Protein AF-A0AA35PYC7-F1 (afdb_monomer_lite)

Foldseek 3Di:
DDDDPDDDPDDPVRVVPPDDDPPDDDDDDDDDDDDDDDDDDDPDPPDDPDPPVDPPDPDPDVVVVVLVVLLVVLCCVVDPDPDPPDDPVRVCVVDVSVCLVVCAPPDPLLNLLSQLLSLLQCCLVVVPVVSNVVSVVSLVVSVVVLVVLCPDPPRDDDPSSVNSVVSSVNSVVSPD

Secondary structure (DSSP, 8-state):
-PPPP------HHHHHT-----------------------------PPPP-----------HHHHHHHHHHHHHHHHHSTT--TTS-HHHHHHH-GGGGHHHHTTS-HHHHHHHHHHHHHHHHHHHT-HHHHHHHHHHHHHHHHHHHHHHTSTT----HHHHHHHHHHHHHHHTT-

pLDDT: mean 72.27, std 22.4, range [32.19, 97.44]

Radius of gyration: 27.88 Å; chains: 1; bounding box: 58×84×45 Å

Structure (mmCIF, N/CA/C/O backbone):
data_AF-A0AA35PYC7-F1
#
_entry.id   AF-A0AA35PYC7-F1
#
loop_
_atom_site.group_PDB
_atom_site.id
_atom_site.type_symbol
_atom_site.label_atom_id
_atom_site.label_alt_id
_atom_site.label_comp_id
_atom_site.label_asym_id
_atom_site.label_entity_id
_atom_site.label_seq_id
_atom_site.pdbx_PDB_ins_code
_atom_site.Cartn_x
_atom_site.Cartn_y
_atom_site.Cartn_z
_atom_site.occupancy
_atom_site.B_iso_or_equiv
_atom_site.auth_seq_id
_atom_site.auth_comp_id
_atom_site.auth_asym_id
_atom_site.auth_atom_id
_atom_site.pdbx_PDB_model_num
ATOM 1 N N . MET A 1 1 ? -39.495 -36.194 -16.789 1.00 38.84 1 MET A N 1
ATOM 2 C CA . MET A 1 1 ? -38.374 -35.674 -17.601 1.00 38.84 1 MET A CA 1
ATOM 3 C C . MET A 1 1 ? -37.266 -35.269 -16.644 1.00 38.84 1 MET A C 1
ATOM 5 O O . MET A 1 1 ? -37.399 -34.264 -15.965 1.00 38.84 1 MET A O 1
ATOM 9 N N . VAL A 1 2 ? -36.251 -36.117 -16.495 1.00 34.75 2 VAL A N 1
ATOM 10 C CA . VAL A 1 2 ? -35.106 -35.906 -15.595 1.00 34.75 2 VAL A CA 1
ATOM 11 C C . VAL A 1 2 ? -33.966 -35.281 -16.397 1.00 34.75 2 VAL A C 1
ATOM 13 O O . VAL A 1 2 ? -33.571 -35.816 -17.430 1.00 34.75 2 VAL A O 1
ATOM 16 N N . GLY A 1 3 ? -33.503 -34.110 -15.953 1.00 33.00 3 GLY A N 1
ATOM 17 C CA . GLY A 1 3 ? -32.425 -33.349 -16.579 1.00 33.00 3 GLY A CA 1
ATOM 18 C C . GLY A 1 3 ? -31.067 -34.020 -16.380 1.00 33.00 3 GLY A C 1
ATOM 19 O O . GLY A 1 3 ? -30.730 -34.454 -15.283 1.00 33.00 3 GLY A O 1
ATOM 20 N N . VAL A 1 4 ? -30.300 -34.099 -17.464 1.00 34.72 4 VAL A N 1
ATOM 21 C CA . VAL A 1 4 ? -28.955 -34.681 -17.513 1.00 34.72 4 VAL A CA 1
ATOM 22 C C . VAL A 1 4 ? -27.962 -33.760 -16.782 1.00 34.72 4 VAL A C 1
ATOM 24 O O . VAL A 1 4 ? -27.795 -32.613 -17.205 1.00 34.72 4 VAL A O 1
ATOM 27 N N . PRO A 1 5 ? -27.257 -34.215 -15.730 1.00 39.12 5 PRO A N 1
ATOM 28 C CA . PRO A 1 5 ? -26.195 -33.439 -15.101 1.00 39.12 5 PRO A CA 1
ATOM 29 C C . PRO A 1 5 ? -24.864 -33.740 -15.804 1.00 39.12 5 PRO A C 1
ATOM 31 O O . PRO A 1 5 ? -24.405 -34.879 -15.809 1.00 39.12 5 PRO A O 1
ATOM 34 N N . GLY A 1 6 ? -24.224 -32.740 -16.422 1.00 44.72 6 GLY A N 1
ATOM 35 C CA . GLY A 1 6 ? -22.941 -33.019 -17.086 1.00 44.72 6 GLY A CA 1
ATOM 36 C C . GLY A 1 6 ? -22.201 -31.909 -17.830 1.00 44.72 6 GLY A C 1
ATOM 37 O O . GLY A 1 6 ? -21.280 -32.227 -18.578 1.00 44.72 6 GLY A O 1
ATOM 38 N N . ARG A 1 7 ? -22.530 -30.619 -17.676 1.00 41.97 7 ARG A N 1
ATOM 39 C CA . ARG A 1 7 ? -21.712 -29.545 -18.279 1.00 41.97 7 ARG A CA 1
ATOM 40 C C . ARG A 1 7 ? -21.539 -28.351 -17.346 1.00 41.97 7 ARG A C 1
ATOM 42 O O . ARG A 1 7 ? -22.248 -27.359 -17.459 1.00 41.97 7 ARG A O 1
ATOM 49 N N . SER A 1 8 ? -20.537 -28.413 -16.473 1.00 54.50 8 SER A N 1
ATOM 50 C CA . SER A 1 8 ? -19.961 -27.201 -15.891 1.00 54.50 8 SER A CA 1
ATOM 51 C C . SER A 1 8 ? -19.098 -26.499 -16.950 1.00 54.50 8 SER A C 1
ATOM 53 O O . SER A 1 8 ? -18.169 -27.080 -17.521 1.00 54.50 8 SER A O 1
ATOM 55 N N . LYS A 1 9 ? -19.416 -25.235 -17.254 1.00 52.06 9 LYS A N 1
ATOM 56 C CA . LYS A 1 9 ? -18.565 -24.346 -18.061 1.00 52.06 9 LYS A CA 1
ATOM 57 C C . LYS A 1 9 ? -17.387 -23.872 -17.202 1.00 52.06 9 LYS A C 1
ATOM 59 O O . LYS A 1 9 ? -17.347 -22.730 -16.767 1.00 52.06 9 LYS A O 1
ATOM 64 N N . ALA A 1 10 ? -16.447 -24.765 -16.911 1.00 54.78 10 ALA A N 1
ATOM 65 C CA . ALA A 1 10 ? -15.183 -24.368 -16.298 1.00 54.78 10 ALA A CA 1
ATOM 66 C C . ALA A 1 10 ? -14.378 -23.511 -17.292 1.00 54.78 10 ALA A C 1
ATOM 68 O O . ALA A 1 10 ? -14.273 -23.876 -18.469 1.00 54.78 10 ALA A O 1
ATOM 69 N N . CYS A 1 11 ? -13.819 -22.389 -16.829 1.00 58.19 11 CYS A N 1
ATOM 70 C CA . CYS A 1 11 ? -12.963 -21.533 -17.648 1.00 58.19 11 CYS A CA 1
ATOM 71 C C . CYS A 1 11 ? -11.671 -22.268 -18.051 1.00 58.19 11 CYS A C 1
ATOM 73 O O . CYS A 1 11 ? -11.295 -23.286 -17.457 1.00 58.19 11 CYS A O 1
ATOM 75 N N . HIS A 1 12 ? -10.981 -21.747 -19.067 1.00 51.50 12 HIS A N 1
ATOM 76 C CA . HIS A 1 12 ? -9.789 -22.371 -19.650 1.00 51.50 12 HIS A CA 1
ATOM 77 C C . HIS A 1 12 ? -8.706 -22.688 -18.595 1.00 51.50 12 HIS A C 1
ATOM 79 O O . HIS A 1 12 ? -8.111 -23.765 -18.616 1.00 51.50 12 HIS A O 1
ATOM 85 N N . ASN A 1 13 ? -8.536 -21.815 -17.595 1.00 53.59 13 ASN A N 1
ATOM 86 C CA . ASN A 1 13 ? -7.557 -22.000 -16.519 1.00 53.59 13 ASN A CA 1
ATOM 87 C C . ASN A 1 13 ? -7.960 -23.060 -15.477 1.00 53.59 13 ASN A C 1
ATOM 89 O O . ASN A 1 13 ? -7.087 -23.736 -14.936 1.00 53.59 13 ASN A O 1
ATOM 93 N N . CYS A 1 14 ? -9.257 -23.275 -15.229 1.00 55.94 14 CYS A N 1
ATOM 94 C CA . CYS A 1 14 ? -9.731 -24.337 -14.333 1.00 55.94 14 CYS A CA 1
ATOM 95 C C . CYS A 1 14 ? -9.596 -25.732 -14.962 1.00 55.94 14 CYS A C 1
ATOM 97 O O . CYS A 1 14 ? -9.381 -26.708 -14.247 1.00 55.94 14 CYS A O 1
ATOM 99 N N . ARG A 1 15 ? -9.680 -25.847 -16.298 1.00 57.72 15 ARG A N 1
ATOM 100 C CA . ARG A 1 15 ? -9.406 -27.118 -16.997 1.00 57.72 15 ARG A CA 1
ATOM 101 C C . ARG A 1 15 ? -7.932 -27.506 -16.941 1.00 57.72 15 ARG A C 1
ATOM 103 O O . ARG A 1 15 ? -7.636 -28.684 -16.774 1.00 57.72 15 ARG A O 1
ATOM 110 N N . ALA A 1 16 ? -7.034 -26.528 -17.036 1.00 55.06 16 ALA A N 1
ATOM 111 C CA . ALA A 1 16 ? -5.592 -26.762 -17.032 1.00 55.06 16 ALA A CA 1
ATOM 112 C C . ALA A 1 16 ? -5.050 -27.282 -15.682 1.00 55.06 16 ALA A C 1
ATOM 114 O O . ALA A 1 16 ? -3.991 -27.897 -15.652 1.00 55.06 16 ALA A O 1
ATOM 115 N N . ARG A 1 17 ? -5.776 -27.083 -14.569 1.00 55.94 17 ARG A N 1
ATOM 116 C CA . ARG A 1 17 ? -5.335 -27.457 -13.209 1.00 55.94 17 ARG A CA 1
ATOM 117 C C . ARG A 1 17 ? -5.896 -28.778 -12.673 1.00 55.94 17 ARG A C 1
ATOM 119 O O . ARG A 1 17 ? -5.783 -29.024 -11.475 1.00 55.94 17 ARG A O 1
ATOM 126 N N . LYS A 1 18 ? -6.469 -29.654 -13.510 1.00 48.31 18 LYS A N 1
ATOM 127 C CA . LYS A 1 18 ? -6.784 -31.037 -13.093 1.00 48.31 18 LYS A CA 1
ATOM 128 C C . LYS A 1 18 ? -5.490 -31.845 -12.906 1.00 48.31 18 LYS A C 1
ATOM 130 O O . LYS A 1 18 ? -5.125 -32.666 -13.741 1.00 48.31 18 LYS A O 1
ATOM 135 N N . LEU A 1 19 ? -4.796 -31.589 -11.802 1.00 48.53 19 LEU A N 1
ATOM 136 C CA . LEU A 1 19 ? -3.767 -32.461 -11.254 1.00 48.53 19 LEU A CA 1
ATOM 137 C C . LEU A 1 19 ? -4.452 -33.721 -10.708 1.00 48.53 19 LEU A C 1
ATOM 139 O O . LEU A 1 19 ? -5.442 -33.635 -9.982 1.00 48.53 19 LEU A O 1
ATOM 143 N N . LYS A 1 20 ? -3.942 -34.879 -11.137 1.00 41.34 20 LYS A N 1
ATOM 144 C CA . LYS A 1 20 ? -4.365 -36.230 -10.755 1.00 41.34 20 LYS A CA 1
ATOM 145 C C . LYS A 1 20 ? -4.475 -36.378 -9.236 1.00 41.34 20 LYS A C 1
ATOM 147 O O . LYS A 1 20 ? -3.466 -36.353 -8.540 1.00 41.34 20 LYS A O 1
ATOM 152 N N . THR A 1 21 ? -5.679 -36.645 -8.753 1.00 35.25 21 THR A N 1
ATOM 153 C CA . THR A 1 21 ? -5.904 -37.363 -7.498 1.00 35.25 21 THR A CA 1
ATOM 154 C C . THR A 1 21 ? -6.545 -38.703 -7.842 1.00 35.25 21 THR A C 1
ATOM 156 O O . THR A 1 21 ? -7.763 -38.822 -7.945 1.00 35.25 21 THR A O 1
ATOM 159 N N . ASP A 1 22 ? -5.705 -39.714 -8.073 1.00 36.62 22 ASP A N 1
ATOM 160 C CA . ASP A 1 22 ? -6.128 -41.115 -8.103 1.00 36.62 22 ASP A CA 1
ATOM 161 C C . ASP A 1 22 ? -6.433 -41.547 -6.660 1.00 36.62 22 ASP A C 1
ATOM 163 O O . ASP A 1 22 ? -5.551 -41.955 -5.908 1.00 36.62 22 ASP A O 1
ATOM 167 N N . ILE A 1 23 ? -7.696 -41.420 -6.250 1.00 37.78 23 ILE A N 1
ATOM 168 C CA . ILE A 1 23 ? -8.215 -42.113 -5.069 1.00 37.78 23 ILE A CA 1
ATOM 169 C C . ILE A 1 23 ? -8.531 -43.543 -5.519 1.00 37.78 23 ILE A C 1
ATOM 171 O O . ILE A 1 23 ? -9.599 -43.808 -6.069 1.00 37.78 23 ILE A O 1
ATOM 175 N N . GLN A 1 24 ? -7.594 -44.473 -5.313 1.00 37.50 24 GLN A N 1
ATOM 176 C CA . GLN A 1 24 ? -7.894 -45.902 -5.388 1.00 37.50 24 GLN A CA 1
ATOM 177 C C . GLN A 1 24 ? -8.623 -46.330 -4.112 1.00 37.50 24 GLN A C 1
ATOM 179 O O . GLN A 1 24 ? -8.031 -46.651 -3.086 1.00 37.50 24 GLN A O 1
ATOM 184 N N . THR A 1 25 ? -9.946 -46.330 -4.198 1.00 37.03 25 THR A N 1
ATOM 185 C CA . THR A 1 25 ? -10.815 -47.200 -3.409 1.00 37.03 25 THR A CA 1
ATOM 186 C C . THR A 1 25 ? -10.718 -48.602 -4.004 1.00 37.03 25 THR A C 1
ATOM 188 O O . THR A 1 25 ? -10.991 -48.724 -5.191 1.00 37.03 25 THR A O 1
ATOM 191 N N . ASN A 1 26 ? -10.328 -49.626 -3.231 1.00 32.19 26 ASN A N 1
ATOM 192 C CA . ASN A 1 26 ? -10.778 -51.021 -3.397 1.00 32.19 26 ASN A CA 1
ATOM 193 C C . ASN A 1 26 ? -10.251 -51.920 -2.257 1.00 32.19 26 ASN A C 1
ATOM 195 O O . ASN A 1 26 ? -9.068 -52.233 -2.185 1.00 32.19 26 ASN A O 1
ATOM 199 N N . LEU A 1 27 ? -11.172 -52.364 -1.400 1.00 40.66 27 LEU A N 1
ATOM 200 C CA . LEU A 1 27 ? -11.089 -53.592 -0.597 1.00 40.66 27 LEU A CA 1
ATOM 201 C C . LEU A 1 27 ? -11.924 -54.656 -1.330 1.00 40.66 27 LEU A C 1
ATOM 203 O O . LEU A 1 27 ? -12.968 -54.301 -1.884 1.00 40.66 27 LEU A O 1
ATOM 207 N N . PRO A 1 28 ? -11.512 -55.936 -1.337 1.00 41.53 28 PRO A N 1
ATOM 208 C CA . PRO A 1 28 ? -12.315 -56.917 -0.592 1.00 41.53 28 PRO A CA 1
ATOM 209 C C . PRO A 1 28 ? -11.512 -58.077 0.049 1.00 41.53 28 PRO A C 1
ATOM 211 O O . PRO A 1 28 ? -10.462 -58.487 -0.435 1.00 41.53 28 PRO A O 1
ATOM 214 N N . TRP A 1 29 ? -12.067 -58.630 1.132 1.00 34.09 29 TRP A N 1
ATOM 215 C CA . TRP A 1 29 ? -11.666 -59.862 1.848 1.00 34.09 29 TRP A CA 1
ATOM 216 C C . TRP A 1 29 ? -12.532 -61.063 1.387 1.00 34.09 29 TRP A C 1
ATOM 218 O O . TRP A 1 29 ? -13.671 -60.815 0.977 1.00 34.09 29 TRP A O 1
ATOM 228 N N . PRO A 1 30 ? -12.058 -62.338 1.424 1.00 48.84 30 PRO A N 1
ATOM 229 C CA . PRO A 1 30 ? -12.463 -63.294 2.487 1.00 48.84 30 PRO A CA 1
ATOM 230 C C . PRO A 1 30 ? -11.325 -64.193 3.076 1.00 48.84 30 PRO A C 1
ATOM 232 O O . PRO A 1 30 ? -10.248 -64.269 2.486 1.00 48.84 30 PRO A O 1
ATOM 235 N N . PRO A 1 31 ? -11.555 -64.898 4.219 1.00 56.19 31 PRO A N 1
ATOM 236 C CA . PRO A 1 31 ? -10.547 -65.608 5.037 1.00 56.19 31 PRO A CA 1
ATOM 237 C C . PRO A 1 31 ? -10.411 -67.109 4.705 1.00 56.19 31 PRO A C 1
ATOM 239 O O . PRO A 1 31 ? -11.307 -67.679 4.078 1.00 56.19 31 PRO A O 1
ATOM 242 N N . PRO A 1 32 ? -9.413 -67.801 5.298 1.00 41.16 32 PRO A N 1
ATOM 243 C CA . PRO A 1 32 ? -9.736 -69.093 5.907 1.00 41.16 32 PRO A CA 1
ATOM 244 C C . PRO A 1 32 ? -9.138 -69.329 7.311 1.00 41.16 32 PRO A C 1
ATOM 246 O O . PRO A 1 32 ? -7.981 -69.034 7.577 1.00 41.16 32 PRO A O 1
ATOM 249 N N . ALA A 1 33 ? -10.013 -69.900 8.146 1.00 36.06 33 ALA A N 1
ATOM 250 C CA . ALA A 1 33 ? -9.860 -70.925 9.188 1.00 36.06 33 ALA A CA 1
ATOM 251 C C . ALA A 1 33 ? -8.708 -70.904 10.222 1.00 36.06 33 ALA A C 1
ATOM 253 O O . ALA A 1 33 ? -7.531 -70.742 9.931 1.00 36.06 33 ALA A O 1
ATOM 254 N N . ALA A 1 34 ? -9.139 -71.173 11.456 1.00 38.56 34 ALA A N 1
ATOM 255 C CA . ALA A 1 34 ? -8.414 -71.261 12.714 1.00 38.56 34 ALA A CA 1
ATOM 256 C C . ALA A 1 34 ? -7.382 -72.400 12.813 1.00 38.56 34 ALA A C 1
ATOM 258 O O . ALA A 1 34 ? -7.610 -73.480 12.278 1.00 38.56 34 ALA A O 1
ATOM 259 N N . ASP A 1 35 ? -6.359 -72.192 13.652 1.00 34.78 35 ASP A N 1
ATOM 260 C CA . ASP A 1 35 ? -6.058 -73.129 14.745 1.00 34.78 35 ASP A CA 1
ATOM 261 C C . ASP A 1 35 ? -5.377 -72.396 15.933 1.00 34.78 35 ASP A C 1
ATOM 263 O O . ASP A 1 35 ? -4.747 -71.350 15.726 1.00 34.78 35 ASP A O 1
ATOM 267 N N . PRO A 1 36 ? -5.560 -72.855 17.189 1.00 48.81 36 PRO A N 1
ATOM 268 C CA . PRO A 1 36 ? -5.365 -72.058 18.391 1.00 48.81 36 PRO A CA 1
ATOM 269 C C . PRO A 1 36 ? -4.043 -72.340 19.113 1.00 48.81 36 PRO A C 1
ATOM 271 O O . PRO A 1 36 ? -3.506 -73.442 19.107 1.00 48.81 36 PRO A O 1
ATOM 274 N N . GLY A 1 37 ? -3.614 -71.347 19.892 1.00 40.41 37 GLY A N 1
ATOM 275 C CA . GLY A 1 37 ? -2.806 -71.585 21.083 1.00 40.41 37 GLY A CA 1
ATOM 276 C C . GLY A 1 37 ? -1.321 -71.302 20.922 1.00 40.41 37 GLY A C 1
ATOM 277 O O . GLY A 1 37 ? -0.526 -72.194 20.664 1.00 40.41 37 GLY A O 1
ATOM 278 N N . THR A 1 38 ? -0.910 -70.077 21.242 1.00 39.16 38 THR A N 1
ATOM 279 C CA . THR A 1 38 ? 0.089 -69.859 22.301 1.00 39.16 38 THR A CA 1
ATOM 280 C C . THR A 1 38 ? 0.210 -68.376 22.629 1.00 39.16 38 THR A C 1
ATOM 282 O O . THR A 1 38 ? 0.589 -67.542 21.815 1.00 39.16 38 THR A O 1
ATOM 285 N N . SER A 1 39 ? -0.099 -68.062 23.883 1.00 43.69 39 SER A N 1
ATOM 286 C CA . SER A 1 39 ? 0.243 -66.812 24.548 1.00 43.69 39 SER A CA 1
ATOM 287 C C . SER A 1 39 ? 1.755 -66.590 24.509 1.00 43.69 39 SER A C 1
ATOM 289 O O . SER A 1 39 ? 2.483 -67.287 25.218 1.00 43.69 39 SER A O 1
ATOM 291 N N . ARG A 1 40 ? 2.229 -65.592 23.755 1.00 36.78 40 ARG A N 1
ATOM 292 C CA . ARG A 1 40 ? 3.542 -64.966 23.971 1.00 36.78 40 ARG A CA 1
ATOM 293 C C . ARG A 1 40 ? 3.473 -63.458 23.725 1.00 36.78 40 ARG A C 1
ATOM 295 O O . ARG A 1 40 ? 3.512 -62.984 22.600 1.00 36.78 40 ARG A O 1
ATOM 302 N N . ARG A 1 41 ? 3.342 -62.736 24.844 1.00 36.56 41 ARG A N 1
ATOM 303 C CA . ARG A 1 41 ? 4.017 -61.474 25.194 1.00 36.56 41 ARG A CA 1
ATOM 304 C C . ARG A 1 41 ? 4.841 -60.865 24.044 1.00 36.56 41 ARG A C 1
ATOM 306 O O . ARG A 1 41 ? 5.982 -61.260 23.830 1.00 36.56 41 ARG A O 1
ATOM 313 N N . TRP A 1 42 ? 4.279 -59.863 23.371 1.00 32.75 42 TRP A N 1
ATOM 314 C CA . TRP A 1 42 ? 5.019 -58.990 22.461 1.00 32.75 42 TRP A CA 1
ATOM 315 C C . TRP A 1 42 ? 5.920 -58.056 23.275 1.00 32.75 42 TRP A C 1
ATOM 317 O O . TRP A 1 42 ? 5.476 -57.044 23.812 1.00 32.75 42 TRP A O 1
ATOM 327 N N . THR A 1 43 ? 7.194 -58.411 23.404 1.00 36.38 43 THR A N 1
ATOM 328 C CA . THR A 1 43 ? 8.262 -57.444 23.675 1.00 36.38 43 THR A CA 1
ATOM 329 C C . THR A 1 43 ? 8.570 -56.721 22.371 1.00 36.38 43 THR A C 1
ATOM 331 O O . THR A 1 43 ? 9.148 -57.305 21.457 1.00 36.38 43 THR A O 1
ATOM 334 N N . TYR A 1 44 ? 8.154 -55.461 22.278 1.00 39.72 44 TYR A N 1
ATOM 335 C CA . TYR A 1 44 ? 8.569 -54.556 21.215 1.00 39.72 44 TYR A CA 1
ATOM 336 C C . TYR A 1 44 ? 10.077 -54.300 21.334 1.00 39.72 44 TYR A C 1
ATOM 338 O O . TYR A 1 44 ? 10.518 -53.673 22.294 1.00 39.72 44 TYR A O 1
ATOM 346 N N . TYR A 1 45 ? 10.863 -54.742 20.353 1.00 38.66 45 TYR A N 1
ATOM 347 C CA . TYR A 1 45 ? 12.098 -54.041 20.010 1.00 38.66 45 TYR A CA 1
ATOM 348 C C . TYR A 1 45 ? 11.718 -52.961 18.997 1.00 38.66 45 TYR A C 1
ATOM 350 O O . TYR A 1 45 ? 11.640 -53.219 17.800 1.00 38.66 45 TYR A O 1
ATOM 358 N N . VAL A 1 46 ? 11.424 -51.757 19.491 1.00 44.25 46 VAL A N 1
ATOM 359 C CA . VAL A 1 46 ? 11.528 -50.550 18.667 1.00 44.25 46 VAL A CA 1
ATOM 360 C C . VAL A 1 46 ? 13.007 -50.190 18.685 1.00 44.25 46 VAL A C 1
ATOM 362 O O . VAL A 1 46 ? 13.548 -49.856 19.739 1.00 44.25 46 VAL A O 1
ATOM 365 N N . ALA A 1 47 ? 13.677 -50.352 17.545 1.00 41.06 47 ALA A N 1
ATOM 366 C CA . ALA A 1 47 ? 15.018 -49.822 17.354 1.00 41.06 47 ALA A CA 1
ATOM 367 C C . ALA A 1 47 ? 14.991 -48.315 17.651 1.00 41.06 47 ALA A C 1
ATOM 369 O O . ALA A 1 47 ? 14.055 -47.625 17.241 1.00 41.06 47 ALA A O 1
ATOM 370 N N . ALA A 1 48 ? 15.978 -47.833 18.408 1.00 42.03 48 ALA A N 1
ATOM 371 C CA . ALA A 1 48 ? 16.129 -46.414 18.698 1.00 42.03 48 ALA A CA 1
ATOM 372 C C . ALA A 1 48 ? 16.102 -45.632 17.372 1.00 42.03 48 ALA A C 1
ATOM 374 O O . ALA A 1 48 ? 16.810 -46.037 16.447 1.00 42.03 48 ALA A O 1
ATOM 375 N N . PRO A 1 49 ? 15.285 -44.572 17.241 1.00 46.69 49 PRO A N 1
ATOM 376 C CA . PRO A 1 49 ? 15.369 -43.723 16.070 1.00 46.69 49 PRO A CA 1
ATOM 377 C C . PRO A 1 49 ? 16.771 -43.121 16.069 1.00 46.69 49 PRO A C 1
ATOM 379 O O . PRO A 1 49 ? 17.171 -42.465 17.034 1.00 46.69 49 PRO A O 1
ATOM 382 N N . GLU A 1 50 ? 17.530 -43.429 15.021 1.00 46.41 50 GLU A N 1
ATOM 383 C CA . GLU A 1 50 ? 18.763 -42.722 14.725 1.00 46.41 50 GLU A CA 1
ATOM 384 C C . GLU A 1 50 ? 18.449 -41.227 14.704 1.00 46.41 50 GLU A C 1
ATOM 386 O O . GLU A 1 50 ? 17.393 -40.802 14.225 1.00 46.41 50 GLU A O 1
ATOM 391 N N . ASP A 1 51 ? 19.345 -40.466 15.321 1.00 46.97 51 ASP A N 1
ATOM 392 C CA . ASP A 1 51 ? 19.308 -39.019 15.479 1.00 46.97 51 ASP A CA 1
ATOM 393 C C . ASP A 1 51 ? 19.482 -38.341 14.111 1.00 46.97 51 ASP A C 1
ATOM 395 O O . ASP A 1 51 ? 20.494 -37.711 13.813 1.00 46.97 51 ASP A O 1
ATOM 399 N N . ASP A 1 52 ? 18.481 -38.500 13.247 1.00 47.69 52 ASP A N 1
ATOM 4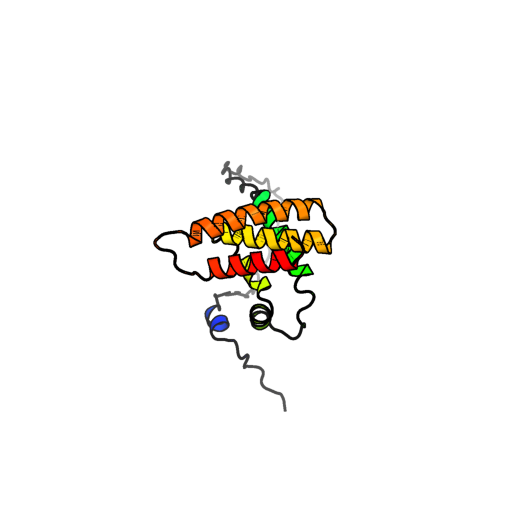00 C CA . ASP A 1 52 ? 18.222 -37.596 12.143 1.00 47.69 52 ASP A CA 1
ATOM 401 C C . ASP A 1 52 ? 17.602 -36.352 12.774 1.00 47.69 52 ASP A C 1
ATOM 403 O O . ASP A 1 52 ? 16.381 -36.186 12.876 1.00 47.69 52 ASP A O 1
ATOM 407 N N . SER A 1 53 ? 18.487 -35.487 13.266 1.00 48.72 53 SER A N 1
ATOM 408 C CA . SER A 1 53 ? 18.191 -34.105 13.605 1.00 48.72 53 SER A CA 1
ATOM 409 C C . SER A 1 53 ? 17.603 -33.418 12.369 1.00 48.72 53 SER A C 1
ATOM 411 O O . SER A 1 53 ? 18.299 -32.769 11.585 1.00 48.72 53 SER A O 1
ATOM 413 N N . ALA A 1 54 ? 16.293 -33.588 12.179 1.00 50.47 54 ALA A N 1
ATOM 414 C CA . ALA A 1 54 ? 15.507 -32.856 11.209 1.00 50.47 54 ALA A CA 1
ATOM 415 C C . ALA A 1 54 ? 15.811 -31.367 11.417 1.00 50.47 54 ALA A C 1
ATOM 417 O O . ALA A 1 54 ? 15.748 -30.895 12.559 1.00 50.47 54 ALA A O 1
ATOM 418 N N . PRO A 1 55 ? 16.166 -30.607 10.366 1.00 48.97 55 PRO A N 1
ATOM 419 C CA . PRO A 1 55 ? 16.431 -29.191 10.527 1.00 48.97 55 PRO A CA 1
ATOM 420 C C . PRO A 1 55 ? 15.160 -28.547 11.071 1.00 48.97 55 PRO A C 1
ATOM 422 O O . PRO A 1 55 ? 14.142 -28.486 10.379 1.00 48.97 55 PRO A O 1
ATOM 425 N N . LEU A 1 56 ? 15.225 -28.116 12.335 1.00 48.72 56 LEU A N 1
ATOM 426 C CA . LEU A 1 56 ? 14.164 -27.377 12.998 1.00 48.72 56 LEU A CA 1
ATOM 427 C C . LEU A 1 56 ? 13.714 -26.278 12.044 1.00 48.72 56 LEU A C 1
ATOM 429 O O . LEU A 1 56 ? 14.504 -25.414 11.650 1.00 48.72 56 LEU A O 1
ATOM 433 N N . LEU A 1 57 ? 12.451 -26.380 11.632 1.00 48.81 57 LEU A N 1
ATOM 434 C CA . LEU A 1 57 ? 11.773 -25.415 10.790 1.00 48.81 57 LEU A CA 1
ATOM 435 C C . LEU A 1 57 ? 12.052 -24.034 11.394 1.00 48.81 57 LEU A C 1
ATOM 437 O O . LEU A 1 57 ? 11.612 -23.749 12.510 1.00 48.81 57 LEU A O 1
ATOM 441 N N . LYS A 1 58 ? 12.863 -23.213 10.715 1.00 48.31 58 LYS A N 1
ATOM 442 C CA . LYS A 1 58 ? 13.183 -21.861 11.181 1.00 48.31 58 LYS A CA 1
ATOM 443 C C . LYS A 1 58 ? 11.855 -21.165 11.463 1.00 48.31 58 LYS A C 1
ATOM 445 O O . LYS A 1 58 ? 11.015 -21.096 10.567 1.00 48.31 58 LYS A O 1
ATOM 450 N N . SER A 1 59 ? 11.664 -20.708 12.704 1.00 47.59 59 SER A N 1
ATOM 451 C CA . SER A 1 59 ? 10.507 -19.890 13.074 1.00 47.59 59 SER A CA 1
ATOM 452 C C . SER A 1 59 ? 10.317 -18.827 11.991 1.00 47.59 59 SER A C 1
ATOM 454 O O . SER A 1 59 ? 11.308 -18.169 11.651 1.00 47.59 59 SER A O 1
ATOM 456 N N . PRO A 1 60 ? 9.105 -18.664 11.428 1.00 56.28 60 PRO A N 1
ATOM 457 C CA . PRO A 1 60 ? 8.839 -17.596 10.477 1.00 56.28 60 PRO A CA 1
ATOM 458 C C . PRO A 1 60 ? 9.338 -16.277 11.061 1.00 56.28 60 PRO A C 1
ATOM 460 O O . PRO A 1 60 ? 9.155 -16.031 12.257 1.00 56.28 60 PRO A O 1
ATOM 463 N N . ASP A 1 61 ? 10.001 -15.460 10.242 1.00 65.19 61 ASP A N 1
ATOM 464 C CA . ASP A 1 61 ? 10.431 -14.130 10.663 1.00 65.19 61 ASP A CA 1
ATOM 465 C C . ASP A 1 61 ? 9.205 -13.380 11.202 1.00 65.19 61 ASP A C 1
ATOM 467 O O . ASP A 1 61 ? 8.212 -13.187 10.491 1.00 65.19 61 ASP A O 1
ATOM 471 N N . LEU A 1 62 ? 9.261 -13.007 12.484 1.00 67.75 62 LEU A N 1
ATOM 472 C CA . LEU A 1 62 ? 8.163 -12.371 13.208 1.00 67.75 62 LEU A CA 1
ATOM 473 C C . LEU A 1 62 ? 7.638 -11.148 12.441 1.00 67.75 62 LEU A C 1
ATOM 475 O O . LEU A 1 62 ? 6.435 -10.901 12.415 1.00 67.75 62 LEU A O 1
ATOM 479 N N . ARG A 1 63 ? 8.527 -10.431 11.739 1.00 71.06 63 ARG A N 1
ATOM 480 C CA . ARG A 1 63 ? 8.161 -9.243 10.961 1.00 71.06 63 ARG A CA 1
ATOM 481 C C . ARG A 1 63 ? 7.317 -9.573 9.737 1.00 71.06 63 ARG A C 1
ATOM 483 O O . ARG A 1 63 ? 6.376 -8.842 9.443 1.00 71.06 63 ARG A O 1
ATOM 490 N N . VAL A 1 64 ? 7.627 -10.669 9.048 1.00 75.69 64 VAL A N 1
ATOM 491 C CA . VAL A 1 64 ? 6.864 -11.126 7.876 1.00 75.69 64 VAL A CA 1
ATOM 492 C C . VAL A 1 64 ? 5.464 -11.552 8.310 1.00 75.69 64 VAL A C 1
ATOM 494 O O . VAL A 1 64 ? 4.478 -11.259 7.633 1.00 75.69 64 VAL A O 1
ATOM 497 N N . HIS A 1 65 ? 5.361 -12.185 9.481 1.00 78.00 65 HIS A N 1
ATOM 498 C CA . HIS A 1 65 ? 4.073 -12.553 10.054 1.00 78.00 65 HIS A CA 1
ATOM 499 C C . HIS A 1 65 ? 3.229 -11.323 10.428 1.00 78.00 65 HIS A C 1
ATOM 501 O O . HIS A 1 65 ? 2.060 -11.251 10.052 1.00 78.00 65 HIS A O 1
ATOM 507 N N . GLU A 1 66 ? 3.816 -10.327 11.100 1.00 83.31 66 GLU A N 1
ATOM 508 C CA . GLU A 1 66 ? 3.134 -9.071 11.451 1.00 83.31 66 GLU A CA 1
ATOM 509 C C . GLU A 1 66 ? 2.655 -8.293 10.216 1.00 83.31 66 GLU A C 1
ATOM 511 O O . GLU A 1 66 ? 1.525 -7.802 10.186 1.00 83.31 66 GLU A O 1
ATOM 516 N N . GLN A 1 67 ? 3.489 -8.206 9.177 1.00 86.62 67 GLN A N 1
ATOM 517 C CA . GLN A 1 67 ? 3.137 -7.560 7.910 1.00 86.62 67 GLN A CA 1
ATOM 518 C C . GLN A 1 67 ? 1.966 -8.269 7.224 1.00 86.62 67 GLN A C 1
ATOM 520 O O . GLN A 1 67 ? 1.004 -7.618 6.815 1.00 86.62 67 GLN A O 1
ATOM 525 N N . GLY A 1 68 ? 2.006 -9.603 7.160 1.00 85.56 68 GLY A N 1
ATOM 526 C CA . GLY A 1 68 ? 0.917 -10.402 6.603 1.00 85.56 68 GLY A CA 1
ATOM 527 C C . GLY A 1 68 ? -0.402 -10.203 7.354 1.00 85.56 68 GLY A C 1
ATOM 528 O O . GLY A 1 68 ? -1.445 -10.029 6.726 1.00 85.56 68 GLY A O 1
ATOM 529 N N . GLN A 1 69 ? -0.362 -10.151 8.690 1.00 89.31 69 GLN A N 1
ATOM 530 C CA . GLN A 1 69 ? -1.550 -9.873 9.503 1.00 89.31 69 GLN A CA 1
ATOM 531 C C . GLN A 1 69 ? -2.114 -8.469 9.260 1.00 89.31 69 GLN A C 1
ATOM 533 O O . GLN A 1 69 ? -3.333 -8.304 9.188 1.00 89.31 69 GLN A O 1
ATOM 538 N N . LEU A 1 70 ? -1.249 -7.460 9.124 1.00 89.56 70 LEU A N 1
ATOM 539 C CA . LEU A 1 70 ? -1.670 -6.088 8.847 1.00 89.56 70 LEU A CA 1
ATOM 540 C C . LEU A 1 70 ? -2.408 -5.996 7.504 1.00 89.56 70 LEU A C 1
ATOM 542 O O . LEU A 1 70 ? -3.476 -5.394 7.431 1.00 89.56 70 LEU A O 1
ATOM 546 N N . ILE A 1 71 ? -1.868 -6.636 6.465 1.00 90.50 71 ILE A N 1
ATOM 547 C CA . ILE A 1 71 ? -2.467 -6.656 5.123 1.00 90.50 71 ILE A CA 1
ATOM 548 C C . ILE A 1 71 ? -3.789 -7.431 5.124 1.00 90.50 71 ILE A C 1
ATOM 550 O O . ILE A 1 71 ? -4.765 -6.981 4.525 1.00 90.50 71 ILE A O 1
ATOM 554 N N . ALA A 1 72 ? -3.852 -8.569 5.822 1.00 88.94 72 ALA A N 1
ATOM 555 C CA . ALA A 1 72 ? -5.083 -9.347 5.946 1.00 88.94 72 ALA A CA 1
ATOM 556 C C . ALA A 1 72 ? -6.204 -8.521 6.596 1.00 88.94 72 ALA A C 1
ATOM 558 O O . ALA A 1 72 ? -7.286 -8.390 6.023 1.00 88.94 72 ALA A O 1
ATOM 559 N N . ARG A 1 73 ? -5.910 -7.869 7.730 1.00 90.88 73 ARG A N 1
ATOM 560 C CA . ARG A 1 73 ? -6.861 -6.970 8.400 1.00 90.88 73 ARG A CA 1
ATOM 561 C C . ARG A 1 73 ? -7.266 -5.797 7.519 1.00 90.88 73 ARG A C 1
ATOM 563 O O . ARG A 1 73 ? -8.430 -5.407 7.532 1.00 90.88 73 ARG A O 1
ATOM 570 N N . PHE A 1 74 ? -6.327 -5.229 6.765 1.00 91.88 74 PHE A N 1
ATOM 571 C CA . PHE A 1 74 ? -6.634 -4.162 5.819 1.00 91.88 74 PHE A CA 1
ATOM 572 C C . PHE A 1 74 ? -7.682 -4.627 4.803 1.00 91.88 74 PHE A C 1
ATOM 574 O O . PHE A 1 74 ? -8.702 -3.967 4.663 1.00 91.88 74 PHE A O 1
ATOM 581 N N . ILE A 1 75 ? -7.498 -5.785 4.166 1.00 88.88 75 ILE A N 1
ATOM 582 C CA . ILE A 1 75 ? -8.438 -6.303 3.155 1.00 88.88 75 ILE A CA 1
ATOM 583 C C . ILE A 1 75 ? -9.821 -6.572 3.745 1.00 88.88 75 ILE A C 1
ATOM 585 O O . ILE A 1 75 ? -10.822 -6.210 3.128 1.00 88.88 75 ILE A O 1
ATOM 589 N N . GLU A 1 76 ? -9.875 -7.170 4.936 1.00 87.06 76 GLU A N 1
ATOM 590 C CA . GLU A 1 76 ? -11.130 -7.451 5.643 1.00 87.06 76 GLU A CA 1
ATOM 591 C C . GLU A 1 76 ? -11.941 -6.179 5.924 1.00 87.06 76 GLU A C 1
ATOM 593 O O . GLU A 1 76 ? -13.165 -6.196 5.811 1.00 87.06 76 GLU A O 1
ATOM 598 N N . ASN A 1 77 ? -11.269 -5.072 6.255 1.00 87.62 77 ASN A N 1
ATOM 599 C CA . ASN A 1 77 ? -11.925 -3.807 6.590 1.00 87.62 77 ASN A CA 1
ATOM 600 C C . ASN A 1 77 ? -12.118 -2.879 5.376 1.00 87.62 77 ASN A C 1
ATOM 602 O O . ASN A 1 77 ? -13.024 -2.051 5.387 1.00 87.62 77 ASN A O 1
ATOM 606 N N . PHE A 1 78 ? -11.276 -2.988 4.345 1.00 85.44 78 PHE A N 1
ATOM 607 C CA . PHE A 1 78 ? -11.294 -2.109 3.172 1.00 85.44 78 PHE A CA 1
ATOM 608 C C . PHE A 1 78 ? -12.317 -2.543 2.117 1.00 85.44 78 PHE A C 1
ATOM 610 O O . PHE A 1 78 ? -12.954 -1.690 1.503 1.00 85.44 78 PHE A O 1
ATOM 617 N N . CYS A 1 79 ? -12.513 -3.852 1.916 1.00 80.50 79 CYS A N 1
ATOM 618 C CA . CYS A 1 79 ? -13.563 -4.378 1.037 1.00 80.50 79 CYS A CA 1
ATOM 619 C C . CYS A 1 79 ? -14.614 -5.150 1.881 1.00 80.50 79 CYS A C 1
ATOM 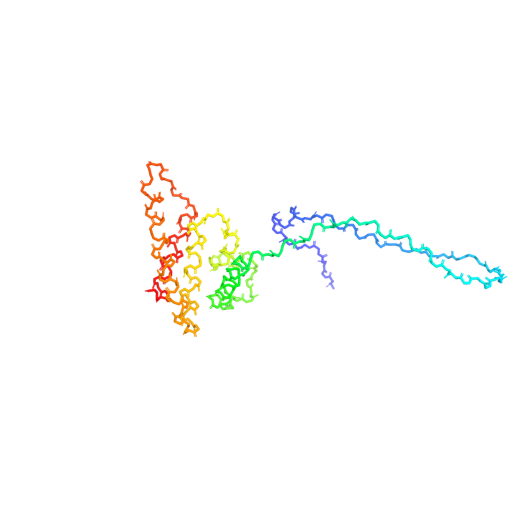621 O O . CYS A 1 79 ? -14.699 -6.377 1.748 1.00 80.50 79 CYS A O 1
ATOM 623 N N . PRO A 1 80 ? -15.399 -4.492 2.765 1.00 67.19 80 PRO A N 1
ATOM 624 C CA . PRO A 1 80 ? -16.420 -5.181 3.549 1.00 67.19 80 PRO A CA 1
ATOM 625 C C . PRO A 1 80 ? -17.499 -5.718 2.603 1.00 67.19 80 PRO A C 1
ATOM 627 O O . PRO A 1 80 ? -18.130 -4.954 1.880 1.00 67.19 80 PRO A O 1
ATOM 630 N N . GLU A 1 81 ? -17.658 -7.043 2.583 1.00 63.12 81 GLU A N 1
ATOM 631 C CA . GLU A 1 81 ? -18.684 -7.763 1.818 1.00 63.12 81 GLU A CA 1
ATOM 632 C C . GLU A 1 81 ? -18.849 -7.284 0.362 1.00 63.12 81 GLU A C 1
ATOM 634 O O . GLU A 1 81 ? -19.887 -6.740 -0.016 1.00 63.12 81 GLU A O 1
ATOM 639 N N . LEU A 1 82 ? -17.866 -7.561 -0.512 1.00 58.25 82 LEU A N 1
ATOM 640 C CA . LEU A 1 82 ? -18.225 -7.671 -1.931 1.00 58.25 82 LEU A CA 1
ATOM 641 C C . LEU A 1 82 ? -19.318 -8.731 -2.057 1.00 58.25 82 LEU A C 1
ATOM 643 O O . LEU A 1 82 ? -19.148 -9.848 -1.561 1.00 58.25 82 LEU A O 1
ATOM 647 N N . ASP A 1 83 ? -20.418 -8.338 -2.699 1.00 54.09 83 ASP A N 1
ATOM 648 C CA . ASP A 1 83 ? -21.652 -9.104 -2.833 1.00 54.09 83 ASP A CA 1
ATOM 649 C C . ASP A 1 83 ? -21.358 -10.601 -3.033 1.00 54.09 83 ASP A C 1
ATOM 651 O O . ASP A 1 83 ? -20.587 -10.987 -3.919 1.00 54.09 83 ASP A O 1
ATOM 655 N N . ARG A 1 84 ? -21.948 -11.459 -2.184 1.00 57.09 84 ARG A N 1
ATOM 656 C CA . ARG A 1 84 ? -21.714 -12.922 -2.181 1.00 57.09 84 ARG A CA 1
ATOM 657 C C . ARG A 1 84 ? -22.051 -13.577 -3.527 1.00 57.09 84 ARG A C 1
ATOM 659 O O . ARG A 1 84 ? -21.729 -14.747 -3.730 1.00 57.09 84 ARG A O 1
ATOM 666 N N . SER A 1 85 ? -22.702 -12.834 -4.419 1.00 62.12 85 SER A N 1
ATOM 667 C CA . SER A 1 85 ? -22.993 -13.198 -5.800 1.00 62.12 85 SER A CA 1
ATOM 668 C C . SER A 1 85 ? -21.748 -13.271 -6.700 1.00 62.12 85 SER A C 1
ATOM 670 O O . SER A 1 85 ? -21.761 -14.040 -7.661 1.00 62.12 85 SER A O 1
ATOM 672 N N . LEU A 1 86 ? -20.667 -12.542 -6.386 1.00 66.81 86 LEU A N 1
ATOM 673 C CA . LEU A 1 86 ? -19.471 -12.474 -7.228 1.00 66.81 86 LEU A CA 1
ATOM 674 C C . LEU A 1 86 ? -18.514 -13.645 -6.964 1.00 66.81 86 LEU A C 1
ATOM 676 O O . LEU A 1 86 ? -18.060 -13.905 -5.837 1.00 66.81 86 LEU A O 1
ATOM 680 N N . ASN A 1 87 ? -18.142 -14.342 -8.037 1.00 70.62 87 ASN A N 1
ATOM 681 C CA . ASN A 1 87 ? -17.131 -15.393 -7.969 1.00 70.62 87 ASN A CA 1
ATOM 682 C C . ASN A 1 87 ? -15.726 -14.809 -7.693 1.00 70.62 87 ASN A C 1
ATOM 684 O O . ASN A 1 87 ? -15.501 -13.602 -7.746 1.00 70.62 87 ASN A O 1
ATOM 688 N N . GLU A 1 88 ? -14.759 -15.661 -7.344 1.00 68.44 88 GLU A N 1
ATOM 689 C CA . GLU A 1 88 ? -13.417 -15.213 -6.932 1.00 68.44 88 GLU A CA 1
ATOM 690 C C . GLU A 1 88 ? -12.675 -14.425 -8.030 1.00 68.44 88 GLU A C 1
ATOM 692 O O . GLU A 1 88 ? -11.946 -13.481 -7.730 1.00 68.44 88 GLU A O 1
ATOM 697 N N . CYS A 1 89 ? -12.889 -14.772 -9.305 1.00 67.44 89 CYS A N 1
ATOM 698 C CA . CYS A 1 89 ? -12.333 -14.023 -10.434 1.00 67.44 89 CYS A CA 1
ATOM 699 C C . CYS A 1 89 ? -12.947 -12.624 -10.522 1.00 67.44 89 CYS A C 1
ATOM 701 O O . CYS A 1 89 ? -12.216 -11.642 -10.617 1.00 67.44 89 CYS A O 1
ATOM 703 N N . GLU A 1 90 ? -14.272 -12.524 -10.446 1.00 68.38 90 GLU A N 1
ATOM 704 C CA . GLU A 1 90 ? -14.992 -11.250 -10.473 1.00 68.38 90 GLU A CA 1
ATOM 705 C C . GLU A 1 90 ? -14.567 -10.351 -9.311 1.00 68.38 90 GLU A C 1
ATOM 707 O O . GLU A 1 90 ? -14.248 -9.185 -9.525 1.00 68.38 90 GLU A O 1
ATOM 712 N N . ARG A 1 9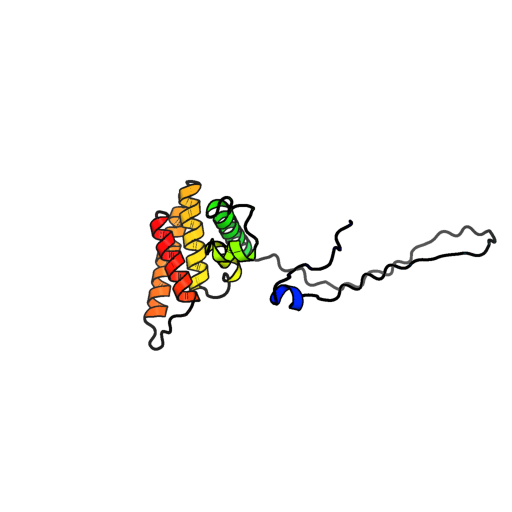1 ? -14.442 -10.892 -8.095 1.00 67.38 91 ARG A N 1
ATOM 713 C CA . ARG A 1 91 ? -13.994 -10.115 -6.928 1.00 67.38 91 ARG A CA 1
ATOM 714 C C . ARG A 1 91 ? -12.618 -9.474 -7.120 1.00 67.38 91 ARG A C 1
ATOM 716 O O . ARG A 1 91 ? -12.443 -8.319 -6.737 1.00 67.38 91 ARG A O 1
ATOM 723 N N . ARG A 1 92 ? -11.671 -10.168 -7.762 1.00 66.94 92 ARG A N 1
ATOM 724 C CA . ARG A 1 92 ? -10.346 -9.602 -8.097 1.00 66.94 92 ARG A CA 1
ATOM 725 C C . ARG A 1 92 ? -10.423 -8.479 -9.129 1.00 66.94 92 ARG A C 1
ATOM 727 O O . ARG A 1 92 ? -9.599 -7.574 -9.094 1.00 66.94 92 ARG A O 1
ATOM 734 N N . HIS A 1 93 ? -11.398 -8.534 -10.032 1.00 67.62 93 HIS A N 1
ATOM 735 C CA . HIS A 1 93 ? -11.636 -7.475 -11.012 1.00 67.62 93 HIS A CA 1
ATOM 736 C C . HIS A 1 93 ? -12.437 -6.297 -10.434 1.00 67.62 93 HIS A C 1
ATOM 738 O O . HIS A 1 93 ? -12.328 -5.190 -10.953 1.00 67.62 93 HIS A O 1
ATOM 744 N N . HIS A 1 94 ? -13.198 -6.514 -9.356 1.00 69.19 94 HIS A N 1
ATOM 745 C CA . HIS A 1 94 ? -14.029 -5.488 -8.723 1.00 69.19 94 HIS A CA 1
ATOM 746 C C . HIS A 1 94 ? -13.351 -4.739 -7.559 1.00 69.19 94 HIS A C 1
ATOM 748 O O . HIS A 1 94 ? -13.638 -3.559 -7.382 1.00 69.19 94 HIS A O 1
ATOM 754 N N . CYS A 1 95 ? -12.446 -5.362 -6.787 1.00 79.44 95 CYS A N 1
ATOM 755 C CA . CYS A 1 95 ? -11.647 -4.680 -5.750 1.00 79.44 95 CYS A CA 1
ATOM 756 C C . CYS A 1 95 ? -10.155 -4.946 -6.002 1.00 79.44 95 CYS A C 1
ATOM 758 O O . CYS A 1 95 ? -9.659 -6.047 -5.758 1.00 79.44 95 CYS A O 1
ATOM 760 N N . TRP A 1 96 ? -9.423 -3.924 -6.456 1.00 84.69 96 TRP A N 1
ATOM 761 C CA . TRP A 1 96 ? -7.977 -4.007 -6.715 1.00 84.69 96 TRP A CA 1
ATOM 762 C C . TRP A 1 96 ? -7.175 -4.415 -5.466 1.00 84.69 96 TRP A C 1
ATOM 764 O O . TRP A 1 96 ? -6.138 -5.066 -5.582 1.00 84.69 96 TRP A O 1
ATOM 774 N N . ALA A 1 97 ? -7.687 -4.109 -4.268 1.00 85.19 97 ALA A N 1
ATOM 775 C CA . ALA A 1 97 ? -7.067 -4.467 -2.995 1.00 85.19 97 ALA A CA 1
ATOM 776 C C . ALA A 1 97 ? -6.888 -5.989 -2.811 1.00 85.19 97 ALA A C 1
ATOM 778 O O . ALA A 1 97 ? -5.938 -6.412 -2.155 1.00 85.19 97 ALA A O 1
ATOM 779 N N . TYR A 1 98 ? -7.720 -6.831 -3.445 1.00 84.19 98 TYR A N 1
ATOM 780 C CA . TYR A 1 98 ? -7.539 -8.292 -3.414 1.00 84.19 98 TYR A CA 1
ATOM 781 C C . TYR A 1 98 ? -6.314 -8.776 -4.190 1.00 84.19 98 TYR A C 1
ATOM 783 O O . TYR A 1 98 ? -5.880 -9.909 -3.994 1.00 84.19 98 TYR A O 1
ATOM 791 N N . VAL A 1 99 ? -5.751 -7.952 -5.074 1.00 84.69 99 VAL A N 1
ATOM 792 C CA . VAL A 1 99 ? -4.525 -8.287 -5.807 1.00 84.69 99 VAL A CA 1
ATOM 793 C C . VAL A 1 99 ? -3.289 -8.086 -4.923 1.00 84.69 99 VAL A C 1
ATOM 795 O O . VAL A 1 99 ? -2.294 -8.784 -5.108 1.00 84.69 99 VAL A O 1
ATOM 798 N N . LEU A 1 100 ? -3.362 -7.205 -3.917 1.00 84.62 100 LEU A N 1
ATOM 799 C CA . LEU A 1 100 ? -2.218 -6.795 -3.097 1.00 84.62 100 LEU A CA 1
ATOM 800 C C . LEU A 1 100 ? -1.468 -7.947 -2.410 1.00 84.62 100 LEU A C 1
ATOM 802 O O . LEU A 1 100 ? -0.243 -7.969 -2.515 1.00 84.62 100 LEU A O 1
ATOM 806 N N . PRO A 1 101 ? -2.122 -8.948 -1.786 1.00 84.44 101 PRO A N 1
ATOM 807 C CA . PRO A 1 101 ? -1.402 -10.062 -1.164 1.00 84.44 101 PRO A CA 1
ATOM 808 C C . PRO A 1 101 ? -0.612 -10.914 -2.154 1.00 84.44 101 PRO A C 1
ATOM 810 O O . PRO A 1 101 ? 0.352 -11.561 -1.764 1.00 84.44 101 PRO A O 1
ATOM 813 N N . TYR A 1 102 ? -1.029 -10.943 -3.423 1.00 83.44 102 TYR A N 1
ATOM 814 C CA . TYR A 1 102 ? -0.375 -11.745 -4.456 1.00 83.44 102 TYR A CA 1
ATOM 815 C C . TYR A 1 102 ? 0.844 -11.051 -5.062 1.00 83.44 102 TYR A C 1
ATOM 817 O O . TYR A 1 102 ? 1.706 -11.727 -5.616 1.00 83.44 102 TYR A O 1
ATOM 825 N N . ILE A 1 103 ? 0.900 -9.719 -4.986 1.00 84.00 103 ILE A N 1
ATOM 826 C CA . ILE A 1 103 ? 2.018 -8.914 -5.497 1.00 84.00 103 ILE A CA 1
ATOM 827 C C . ILE A 1 103 ? 2.964 -8.448 -4.382 1.00 84.00 103 ILE A C 1
ATOM 829 O O . ILE A 1 103 ? 4.051 -7.956 -4.677 1.00 84.00 103 ILE A O 1
ATOM 833 N N . HIS A 1 104 ? 2.579 -8.621 -3.117 1.00 81.50 104 HIS A N 1
ATOM 834 C CA . HIS A 1 104 ? 3.437 -8.374 -1.963 1.00 81.50 104 HIS A CA 1
ATOM 835 C C . HIS A 1 104 ? 4.628 -9.349 -1.931 1.00 81.50 104 HIS A C 1
ATOM 837 O O . HIS A 1 104 ? 4.488 -10.534 -2.235 1.00 81.50 104 HIS A O 1
ATOM 843 N N . GLY A 1 105 ? 5.801 -8.861 -1.537 1.00 81.62 105 GLY A N 1
ATOM 844 C CA . GLY A 1 105 ? 7.072 -9.582 -1.507 1.00 81.62 105 GLY A CA 1
ATOM 845 C C . GLY A 1 105 ? 7.850 -9.530 -2.823 1.00 81.62 105 GLY A C 1
ATOM 846 O O . GLY A 1 105 ? 8.875 -10.199 -2.942 1.00 81.62 105 GLY A O 1
ATOM 847 N N . THR A 1 106 ? 7.363 -8.802 -3.835 1.00 82.00 106 THR A N 1
ATOM 848 C CA . THR A 1 106 ? 8.007 -8.760 -5.160 1.00 82.00 106 THR A CA 1
ATOM 849 C C . THR A 1 106 ? 9.032 -7.640 -5.290 1.00 82.00 106 THR A C 1
ATOM 851 O O . THR A 1 106 ? 10.077 -7.839 -5.907 1.00 82.00 106 THR A O 1
ATOM 854 N N . VAL A 1 107 ? 8.735 -6.458 -4.741 1.00 89.75 107 VAL A N 1
ATOM 8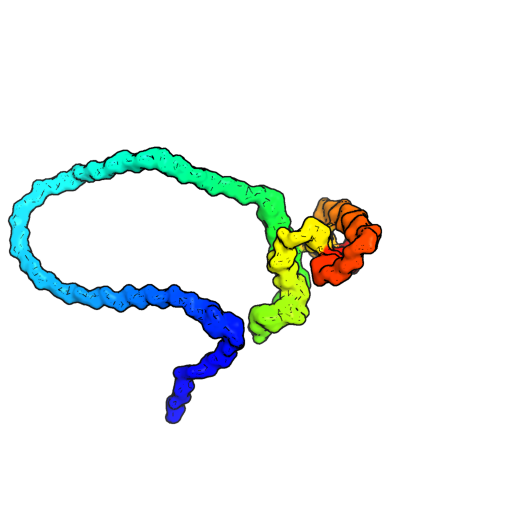55 C CA . VAL A 1 107 ? 9.567 -5.255 -4.846 1.00 89.75 107 VAL A CA 1
ATOM 856 C C . VAL A 1 107 ? 9.416 -4.432 -3.568 1.00 89.75 107 VAL A C 1
ATOM 858 O O . VAL A 1 107 ? 8.302 -4.053 -3.212 1.00 89.75 107 VAL A O 1
ATOM 861 N N . ASP A 1 108 ? 10.535 -4.058 -2.942 1.00 92.00 108 ASP A N 1
ATOM 862 C CA . ASP A 1 108 ? 10.557 -3.323 -1.664 1.00 92.00 108 ASP A CA 1
ATOM 863 C C . ASP A 1 108 ? 9.713 -2.036 -1.671 1.00 92.00 108 ASP A C 1
ATOM 865 O O . ASP A 1 108 ? 9.051 -1.707 -0.683 1.00 92.00 108 ASP A O 1
ATOM 869 N N . LEU A 1 109 ? 9.724 -1.301 -2.792 1.00 94.25 109 LEU A N 1
ATOM 870 C CA . LEU A 1 109 ? 8.920 -0.088 -2.970 1.00 94.25 109 LEU A CA 1
ATOM 871 C C . LEU A 1 109 ? 7.421 -0.394 -2.869 1.00 94.25 109 LEU A C 1
ATOM 873 O O . LEU A 1 109 ? 6.681 0.326 -2.194 1.00 94.25 109 LEU A O 1
ATOM 877 N N . LEU A 1 110 ? 6.974 -1.454 -3.541 1.00 94.56 110 LEU A N 1
ATOM 878 C CA . LEU A 1 110 ? 5.576 -1.861 -3.538 1.00 94.56 110 LEU A CA 1
ATOM 879 C C . LEU A 1 110 ? 5.168 -2.352 -2.149 1.00 94.56 110 LEU A C 1
ATOM 881 O O . LEU A 1 110 ? 4.147 -1.910 -1.630 1.00 94.56 110 LEU A O 1
ATOM 885 N N . ASP A 1 111 ? 6.000 -3.169 -1.508 1.00 93.69 111 ASP A N 1
ATOM 886 C CA . ASP A 1 111 ? 5.725 -3.706 -0.173 1.00 93.69 111 ASP A CA 1
ATOM 887 C C . ASP A 1 111 ? 5.583 -2.593 0.858 1.00 93.69 111 ASP A C 1
ATOM 889 O O . ASP A 1 111 ? 4.607 -2.543 1.612 1.00 93.69 111 ASP A O 1
ATOM 893 N N . ARG A 1 112 ? 6.502 -1.623 0.843 1.00 95.19 112 ARG A N 1
ATOM 894 C CA . ARG A 1 112 ? 6.399 -0.462 1.728 1.00 95.19 112 ARG A CA 1
ATOM 895 C C . ARG A 1 112 ? 5.161 0.374 1.431 1.00 95.19 112 ARG A C 1
ATOM 897 O O . ARG A 1 112 ? 4.539 0.865 2.370 1.00 95.19 112 ARG A O 1
ATOM 904 N N . SER A 1 113 ? 4.779 0.513 0.165 1.00 96.19 113 SER A N 1
ATOM 905 C CA . SER A 1 113 ? 3.576 1.257 -0.226 1.00 96.19 113 SER A CA 1
ATOM 906 C C . SER A 1 113 ? 2.294 0.555 0.243 1.00 96.19 113 SER A C 1
ATOM 908 O O . SER A 1 113 ? 1.411 1.207 0.798 1.00 96.19 113 SER A O 1
ATOM 910 N N . ILE A 1 114 ? 2.218 -0.775 0.124 1.00 95.12 114 ILE A N 1
ATOM 911 C CA . ILE A 1 114 ? 1.101 -1.593 0.627 1.00 95.12 114 ILE A CA 1
ATOM 912 C C . ILE A 1 114 ? 1.002 -1.495 2.154 1.00 95.12 114 ILE A C 1
ATOM 914 O O . ILE A 1 114 ? -0.089 -1.303 2.697 1.00 95.12 114 ILE A O 1
ATOM 918 N N . LEU A 1 115 ? 2.131 -1.595 2.862 1.00 94.69 115 LEU A N 1
ATOM 919 C CA . LEU A 1 115 ? 2.168 -1.474 4.323 1.00 94.69 115 LEU A CA 1
ATOM 920 C C . LEU A 1 115 ? 1.801 -0.067 4.795 1.00 94.69 115 LEU A C 1
ATOM 922 O O . LEU A 1 115 ? 1.121 0.073 5.810 1.00 94.69 115 LEU A O 1
ATOM 926 N N . THR A 1 116 ? 2.219 0.960 4.056 1.00 96.62 116 THR A N 1
ATOM 927 C CA . THR A 1 116 ? 1.855 2.356 4.324 1.00 96.62 116 THR A CA 1
ATOM 928 C C . THR A 1 116 ? 0.347 2.544 4.242 1.00 96.62 116 THR A C 1
ATOM 930 O O . THR A 1 116 ? -0.246 3.034 5.201 1.00 96.62 116 THR A O 1
ATOM 933 N N . LEU A 1 117 ? -0.275 2.070 3.159 1.00 95.62 117 LEU A N 1
ATOM 934 C CA . LEU A 1 117 ? -1.725 2.114 2.983 1.00 95.62 117 LEU A CA 1
ATOM 935 C C . LEU A 1 117 ? -2.453 1.342 4.079 1.00 95.62 117 LEU A C 1
ATOM 937 O O . LEU A 1 117 ? -3.363 1.874 4.712 1.00 95.62 117 LEU A O 1
ATOM 941 N N . SER A 1 118 ? -2.024 0.104 4.332 1.00 94.69 118 SER A N 1
ATOM 942 C CA . SER A 1 118 ? -2.646 -0.766 5.332 1.00 94.69 118 SER A CA 1
ATOM 943 C C . SER A 1 118 ? -2.603 -0.128 6.722 1.00 94.69 118 SER A C 1
ATOM 945 O O . SER A 1 118 ? -3.608 -0.109 7.428 1.00 94.69 118 SER A O 1
ATOM 947 N N . ALA A 1 119 ? -1.456 0.444 7.103 1.00 95.00 119 ALA A N 1
ATOM 948 C CA . ALA A 1 119 ? -1.283 1.127 8.379 1.00 95.00 119 ALA A CA 1
ATOM 949 C C . ALA A 1 119 ? -2.074 2.442 8.459 1.00 95.00 119 ALA A C 1
ATOM 951 O O . ALA A 1 119 ? -2.685 2.708 9.491 1.00 95.00 119 ALA A O 1
ATOM 952 N N . ALA A 1 120 ? -2.092 3.247 7.393 1.00 95.19 120 ALA A N 1
ATOM 953 C CA . ALA A 1 120 ? -2.839 4.503 7.357 1.00 95.19 120 ALA A CA 1
ATOM 954 C C . ALA A 1 120 ? -4.342 4.252 7.508 1.00 95.19 120 ALA A C 1
ATOM 956 O O . ALA A 1 120 ? -4.983 4.809 8.395 1.00 95.19 120 ALA A O 1
ATOM 957 N N . PHE A 1 121 ? -4.879 3.341 6.696 1.00 94.38 121 PHE A N 1
ATOM 958 C CA . PHE A 1 121 ? -6.289 2.985 6.719 1.00 94.38 121 PHE A CA 1
ATOM 959 C C . PHE A 1 121 ? -6.708 2.392 8.067 1.00 94.38 121 PHE A C 1
ATOM 961 O O . PHE A 1 121 ? -7.644 2.888 8.691 1.00 94.38 121 PHE A O 1
ATOM 968 N N . LEU A 1 122 ? -6.000 1.368 8.560 1.00 93.88 122 LEU A N 1
ATOM 969 C CA . LEU A 1 122 ? -6.339 0.742 9.842 1.00 93.88 122 LEU A CA 1
ATOM 970 C C . LEU A 1 122 ? -6.130 1.694 11.021 1.00 93.88 122 LEU A C 1
ATOM 972 O O . LEU A 1 122 ? -6.913 1.665 11.966 1.00 93.88 122 LEU A O 1
ATOM 976 N N . GLY A 1 123 ? -5.113 2.554 10.966 1.00 92.56 123 GLY A N 1
ATOM 977 C CA . GLY A 1 123 ? -4.883 3.578 11.978 1.00 92.56 123 GLY A CA 1
ATOM 978 C C . GLY A 1 123 ? -6.058 4.551 12.081 1.00 92.56 123 GLY A C 1
ATOM 979 O O . GLY A 1 123 ? -6.452 4.916 13.185 1.00 92.56 123 GLY A O 1
ATOM 980 N N . THR A 1 124 ? -6.665 4.910 10.949 1.00 91.81 124 THR A N 1
ATOM 981 C CA . THR A 1 124 ? -7.862 5.758 10.903 1.00 91.81 124 THR A CA 1
ATOM 982 C C . THR A 1 124 ? -9.125 5.004 11.329 1.00 91.81 124 THR A C 1
ATOM 984 O O . THR A 1 124 ? -9.867 5.500 12.171 1.00 91.81 124 THR A O 1
ATOM 987 N N . VAL A 1 125 ? -9.359 3.795 10.806 1.00 90.56 125 VAL A N 1
ATOM 988 C CA . VAL A 1 125 ? -10.575 3.004 11.089 1.00 90.56 125 VAL A CA 1
ATOM 989 C C . VAL A 1 125 ? -10.636 2.529 12.543 1.00 90.56 125 VAL A C 1
ATOM 991 O O . VAL A 1 125 ? -11.694 2.580 13.163 1.00 90.56 125 VAL A O 1
ATOM 994 N N . VAL A 1 126 ? -9.511 2.073 13.099 1.00 90.50 126 VAL A N 1
ATOM 995 C CA . VAL A 1 126 ? -9.429 1.561 14.479 1.00 90.50 126 VAL A CA 1
ATOM 996 C C . VAL A 1 126 ? -9.135 2.686 15.483 1.00 90.50 126 VAL A C 1
ATOM 998 O O . VAL A 1 126 ? -9.336 2.509 16.683 1.00 90.50 126 VAL A O 1
ATOM 1001 N N . GLY A 1 127 ? -8.674 3.851 15.016 1.00 89.12 127 GLY A N 1
ATOM 1002 C CA . GLY A 1 127 ? -8.229 4.950 15.877 1.00 89.12 127 GLY A CA 1
ATOM 1003 C C . GLY A 1 127 ? -6.866 4.703 16.539 1.00 89.12 127 GLY A C 1
ATOM 1004 O O . GLY A 1 127 ? -6.580 5.266 17.596 1.00 89.12 127 GLY A O 1
ATOM 1005 N N . ASP A 1 128 ? -6.018 3.851 15.950 1.00 93.00 128 ASP A N 1
ATOM 1006 C CA . ASP A 1 128 ? -4.669 3.578 16.458 1.00 93.00 128 ASP A CA 1
ATOM 1007 C C . ASP A 1 128 ? -3.672 4.651 15.992 1.00 93.00 128 ASP A C 1
ATOM 1009 O O . ASP A 1 128 ? -3.073 4.587 14.914 1.00 93.00 128 ASP A O 1
ATOM 1013 N N . GLU A 1 129 ? -3.448 5.635 16.861 1.00 92.12 129 GLU A N 1
ATOM 1014 C CA . GLU A 1 129 ? -2.533 6.748 16.613 1.00 92.12 129 GLU A CA 1
ATOM 1015 C C . GLU A 1 129 ? -1.063 6.313 16.457 1.00 92.12 129 GLU A C 1
ATOM 1017 O O . GLU A 1 129 ? -0.289 6.968 15.755 1.00 92.12 129 GLU A O 1
ATOM 1022 N N . ARG A 1 130 ? -0.640 5.195 17.069 1.00 93.06 130 ARG A N 1
ATOM 1023 C CA . ARG A 1 130 ? 0.727 4.680 16.865 1.00 93.06 130 ARG A CA 1
ATOM 1024 C C . ARG A 1 130 ? 0.880 4.149 15.450 1.00 93.06 130 ARG A C 1
ATOM 1026 O O . ARG A 1 130 ? 1.910 4.393 14.818 1.00 93.06 130 ARG A O 1
ATOM 1033 N N . LEU A 1 131 ? -0.139 3.451 14.958 1.00 91.81 131 LEU A N 1
ATOM 1034 C CA . LEU A 1 131 ? -0.159 2.923 13.603 1.00 91.81 131 LEU A CA 1
ATOM 1035 C C . LEU A 1 131 ? -0.219 4.049 12.560 1.00 91.81 131 LEU A C 1
ATOM 1037 O O . LEU A 1 131 ? 0.522 3.979 11.581 1.00 91.81 131 LEU A O 1
ATOM 1041 N N . ARG A 1 132 ? -0.970 5.131 12.823 1.00 92.31 132 ARG A N 1
ATOM 1042 C CA . ARG A 1 132 ? -0.962 6.355 11.992 1.00 92.31 132 ARG A CA 1
ATOM 1043 C C . ARG A 1 132 ? 0.405 7.039 11.956 1.00 92.31 132 ARG A C 1
ATOM 1045 O O . ARG A 1 132 ? 0.925 7.359 10.893 1.00 92.31 132 ARG A O 1
ATOM 1052 N N . LYS A 1 133 ? 1.067 7.210 13.102 1.00 94.06 133 LYS A N 1
ATOM 1053 C CA . LYS A 1 133 ? 2.434 7.769 13.119 1.00 94.06 133 LYS A CA 1
ATOM 1054 C C . LYS A 1 133 ? 3.419 6.882 12.362 1.00 94.06 133 LYS A C 1
ATOM 1056 O O . LYS A 1 133 ? 4.277 7.380 11.636 1.00 94.06 133 LYS A O 1
ATOM 1061 N N . ARG A 1 134 ? 3.288 5.558 12.501 1.00 93.56 134 ARG A N 1
ATOM 1062 C CA . ARG A 1 134 ? 4.105 4.596 11.754 1.00 93.56 134 ARG A CA 1
ATOM 1063 C C . ARG A 1 134 ? 3.830 4.681 10.250 1.00 93.56 134 ARG A C 1
ATOM 1065 O O . ARG A 1 134 ? 4.788 4.606 9.483 1.00 93.56 134 ARG A O 1
ATOM 1072 N N . SER A 1 135 ? 2.577 4.865 9.826 1.00 94.81 135 SER A N 1
ATOM 1073 C CA . SER A 1 135 ? 2.235 5.019 8.407 1.00 94.81 135 SER A CA 1
ATOM 1074 C C . SER A 1 135 ? 2.858 6.277 7.806 1.00 94.81 135 SER A C 1
ATOM 1076 O O . SER A 1 135 ? 3.444 6.174 6.736 1.00 94.81 135 SER A O 1
ATOM 1078 N N . MET A 1 136 ? 2.867 7.414 8.514 1.00 95.38 136 MET A N 1
ATOM 1079 C CA . MET A 1 136 ? 3.542 8.639 8.047 1.00 95.38 136 MET A CA 1
ATOM 1080 C C . MET A 1 136 ? 5.044 8.430 7.799 1.00 95.38 136 MET A C 1
ATOM 1082 O O . MET A 1 136 ? 5.586 8.881 6.790 1.00 95.38 136 MET A O 1
ATOM 1086 N N . VAL A 1 137 ? 5.731 7.713 8.697 1.00 96.00 137 VAL A N 1
ATOM 1087 C CA . VAL A 1 137 ? 7.164 7.411 8.525 1.00 96.00 137 VAL A CA 1
ATOM 1088 C C . VAL A 1 137 ? 7.391 6.518 7.304 1.00 96.00 137 VAL A C 1
ATOM 1090 O O . VAL A 1 137 ? 8.282 6.791 6.498 1.00 96.00 137 VAL A O 1
ATOM 1093 N N . MET A 1 138 ? 6.580 5.467 7.146 1.00 95.38 138 MET A N 1
ATOM 1094 C CA . MET A 1 138 ? 6.676 4.566 5.992 1.00 95.38 138 MET A CA 1
ATOM 1095 C C . MET A 1 138 ? 6.343 5.290 4.680 1.00 95.38 138 MET A C 1
ATOM 1097 O O . MET A 1 138 ? 7.027 5.059 3.684 1.00 95.38 138 MET A O 1
ATOM 1101 N N . TYR A 1 139 ? 5.391 6.226 4.704 1.00 97.25 139 TYR A N 1
ATOM 1102 C CA . TYR A 1 139 ? 5.025 7.075 3.573 1.00 97.25 139 TYR A CA 1
ATOM 1103 C C . TYR A 1 139 ? 6.192 7.941 3.107 1.00 97.25 139 TYR A C 1
ATOM 1105 O O . TYR A 1 139 ? 6.576 7.874 1.941 1.00 97.25 139 TYR A O 1
ATOM 1113 N N . GLY A 1 140 ? 6.833 8.682 4.017 1.00 96.69 140 GLY A N 1
ATOM 1114 C CA . GLY A 1 140 ? 7.999 9.501 3.670 1.00 96.69 140 GLY A CA 1
ATOM 1115 C C . GLY A 1 140 ? 9.145 8.673 3.074 1.00 96.69 140 GLY A C 1
ATOM 1116 O O . GLY A 1 140 ? 9.771 9.074 2.090 1.00 96.69 140 GLY A O 1
ATOM 1117 N N . GLN A 1 141 ? 9.383 7.475 3.615 1.00 96.81 141 GLN A N 1
ATOM 1118 C CA . GLN A 1 141 ? 10.368 6.538 3.067 1.00 96.81 141 GLN A CA 1
ATOM 1119 C C . GLN A 1 1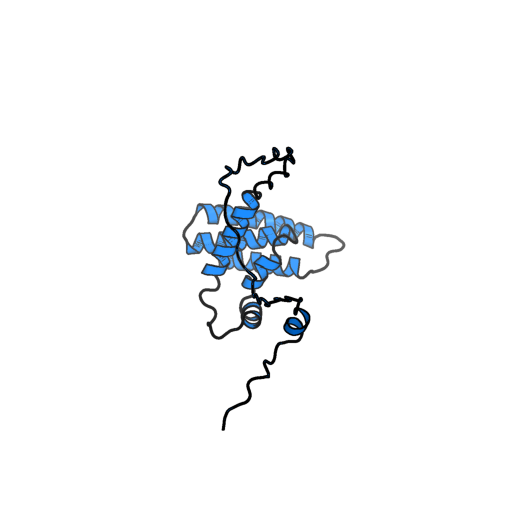41 ? 9.971 6.012 1.682 1.00 96.81 141 GLN A C 1
ATOM 1121 O O . GLN A 1 141 ? 10.827 5.899 0.806 1.00 96.81 141 GLN A O 1
ATOM 1126 N N . ALA A 1 142 ? 8.696 5.682 1.470 1.00 96.94 142 ALA A N 1
ATOM 1127 C CA . ALA A 1 142 ? 8.198 5.185 0.191 1.00 96.94 142 ALA A CA 1
ATOM 1128 C C . ALA A 1 142 ? 8.236 6.264 -0.901 1.00 96.94 142 ALA A C 1
ATOM 1130 O O . ALA A 1 142 ? 8.653 5.972 -2.017 1.00 96.94 142 ALA A O 1
ATOM 1131 N N . ILE A 1 143 ? 7.909 7.520 -0.578 1.00 97.44 143 ILE A N 1
ATOM 1132 C CA . ILE A 1 143 ? 8.034 8.656 -1.504 1.00 97.44 143 ILE A CA 1
ATOM 1133 C C . ILE A 1 143 ? 9.498 8.912 -1.872 1.00 97.44 143 ILE A C 1
ATOM 1135 O O . ILE A 1 143 ? 9.809 9.143 -3.043 1.00 97.44 143 ILE A O 1
ATOM 1139 N N . SER A 1 144 ? 10.417 8.826 -0.904 1.00 97.12 144 SER A N 1
ATOM 1140 C CA . SER A 1 144 ? 11.853 8.940 -1.182 1.00 97.12 144 SER A CA 1
ATOM 1141 C C . SER A 1 144 ? 12.325 7.856 -2.153 1.00 97.12 144 SER A C 1
ATOM 1143 O O . SER A 1 144 ? 13.026 8.158 -3.119 1.00 97.12 144 SER A O 1
ATOM 1145 N N . ASP A 1 145 ? 11.911 6.607 -1.943 1.00 95.81 145 ASP A N 1
ATOM 1146 C CA . ASP A 1 145 ? 12.294 5.498 -2.815 1.00 95.81 145 ASP A CA 1
ATOM 1147 C C . ASP A 1 145 ? 11.633 5.578 -4.192 1.00 95.81 145 ASP A C 1
ATOM 1149 O O . ASP A 1 145 ? 12.311 5.365 -5.197 1.00 95.81 145 ASP A O 1
ATOM 1153 N N . LEU A 1 146 ? 10.363 5.982 -4.268 1.00 96.19 146 LEU A N 1
ATOM 1154 C CA . LEU A 1 146 ? 9.686 6.252 -5.534 1.00 96.19 146 LEU A CA 1
ATOM 1155 C C . LEU A 1 146 ? 10.424 7.332 -6.331 1.00 96.19 146 LEU A C 1
ATOM 1157 O O . LEU A 1 146 ? 10.692 7.149 -7.516 1.00 96.19 146 LEU A O 1
ATOM 1161 N N . THR A 1 147 ? 10.826 8.421 -5.671 1.00 96.25 147 THR A N 1
ATOM 1162 C CA . THR A 1 147 ? 11.585 9.509 -6.304 1.00 96.25 147 THR A CA 1
ATOM 1163 C C . THR A 1 147 ? 12.906 8.995 -6.876 1.00 96.25 147 THR A C 1
ATOM 1165 O O . THR A 1 147 ? 13.246 9.320 -8.014 1.00 96.25 147 THR A O 1
ATOM 1168 N N . LYS A 1 148 ? 13.638 8.149 -6.134 1.00 95.25 148 LYS A N 1
ATOM 1169 C CA . LYS A 1 148 ? 14.884 7.529 -6.621 1.00 95.25 148 LYS A CA 1
ATOM 1170 C C . LYS A 1 148 ? 14.643 6.650 -7.847 1.00 95.25 148 LYS A C 1
ATOM 1172 O O . LYS A 1 148 ? 15.388 6.760 -8.815 1.00 95.25 148 LYS A O 1
ATOM 1177 N N . VAL A 1 149 ? 13.607 5.807 -7.814 1.00 94.25 149 VAL A N 1
ATOM 1178 C CA . VAL A 1 149 ? 13.245 4.921 -8.934 1.00 94.25 149 VAL A CA 1
ATOM 1179 C C . VAL A 1 149 ? 12.879 5.736 -10.174 1.00 94.25 149 VAL A C 1
ATOM 1181 O O . VAL A 1 149 ? 13.377 5.447 -11.259 1.00 94.25 149 VAL A O 1
ATOM 1184 N N . MET A 1 150 ? 12.071 6.786 -10.017 1.00 94.06 150 MET A N 1
ATOM 1185 C CA . MET A 1 150 ? 11.640 7.647 -11.124 1.00 94.06 150 MET A CA 1
ATOM 1186 C C . MET A 1 150 ? 12.761 8.533 -11.679 1.00 94.06 150 MET A C 1
ATOM 1188 O O . MET A 1 150 ? 12.716 8.915 -12.843 1.00 94.06 150 MET A O 1
ATOM 1192 N N . SER A 1 151 ? 13.775 8.845 -10.870 1.00 95.31 151 SER A N 1
ATOM 1193 C CA . SER A 1 151 ? 14.927 9.658 -11.287 1.00 95.31 151 SER A CA 1
ATOM 1194 C C . SER A 1 151 ? 16.034 8.842 -11.965 1.00 95.31 151 SER A C 1
ATOM 1196 O O . SER A 1 151 ? 17.054 9.402 -12.366 1.00 95.31 151 SER A O 1
ATOM 1198 N N . ALA A 1 152 ? 15.880 7.520 -12.076 1.00 94.12 152 ALA A N 1
ATOM 1199 C CA . ALA A 1 152 ? 16.863 6.670 -12.731 1.00 94.12 152 ALA A CA 1
ATOM 1200 C C . ALA A 1 152 ? 16.918 6.949 -14.244 1.00 94.12 152 ALA A C 1
ATOM 1202 O O . ALA A 1 152 ? 15.889 7.068 -14.905 1.00 94.12 152 ALA A O 1
ATOM 1203 N N . ALA A 1 153 ? 18.126 6.977 -14.817 1.00 89.81 153 ALA A N 1
ATOM 1204 C CA . ALA A 1 153 ? 18.342 7.297 -16.235 1.00 89.81 153 ALA A CA 1
ATOM 1205 C C . ALA A 1 153 ? 17.613 6.356 -17.219 1.00 89.81 153 ALA A C 1
ATOM 1207 O O . ALA A 1 153 ? 17.308 6.755 -18.336 1.00 89.81 153 ALA A O 1
ATOM 1208 N N . ASN A 1 154 ? 17.310 5.126 -16.791 1.00 90.38 154 ASN A N 1
ATOM 1209 C CA . ASN A 1 154 ? 16.587 4.114 -17.566 1.00 90.38 154 ASN A CA 1
ATOM 1210 C C . ASN A 1 154 ? 15.239 3.767 -16.920 1.00 90.38 154 ASN A C 1
ATOM 1212 O O . ASN A 1 154 ? 14.837 2.602 -16.906 1.00 90.38 154 ASN A O 1
ATOM 1216 N N . PHE A 1 155 ? 14.572 4.749 -16.312 1.00 90.06 155 PHE A N 1
ATOM 1217 C CA . PHE A 1 155 ? 13.260 4.527 -15.723 1.00 90.06 155 PHE A CA 1
ATOM 1218 C C . PHE A 1 155 ? 12.276 4.012 -16.781 1.00 90.06 155 PHE A C 1
ATOM 1220 O O . PHE A 1 155 ? 12.054 4.642 -17.816 1.00 90.06 155 PHE A O 1
ATOM 1227 N N . TYR A 1 156 ? 11.669 2.866 -16.486 1.00 89.00 156 TYR A N 1
ATOM 1228 C CA . TYR A 1 156 ? 10.576 2.304 -17.260 1.00 89.00 156 TYR A CA 1
ATOM 1229 C C . TYR A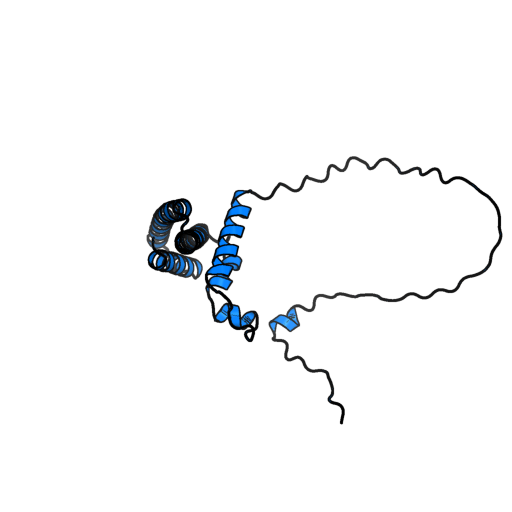 1 156 ? 9.370 2.116 -16.333 1.00 89.00 156 TYR A C 1
ATOM 1231 O O . TYR A 1 156 ? 9.519 1.472 -15.289 1.00 89.00 156 TYR A O 1
ATOM 1239 N N . PRO A 1 157 ? 8.187 2.658 -16.672 1.00 88.56 157 PRO A N 1
ATOM 1240 C CA . PRO A 1 157 ? 6.990 2.471 -15.866 1.00 88.56 157 PRO A CA 1
ATOM 1241 C C . PRO A 1 157 ? 6.593 0.993 -15.855 1.00 88.56 157 PRO A C 1
ATOM 1243 O O . PRO A 1 157 ? 6.180 0.441 -16.872 1.00 88.56 157 PRO A O 1
ATOM 1246 N N . THR A 1 158 ? 6.721 0.349 -14.701 1.00 91.62 158 THR A N 1
ATOM 1247 C CA . THR A 1 158 ? 6.242 -1.016 -14.480 1.00 91.62 158 THR A CA 1
ATOM 1248 C C . THR A 1 158 ? 4.906 -1.000 -13.748 1.00 91.62 158 THR A C 1
ATOM 1250 O O . THR A 1 158 ? 4.606 -0.071 -12.992 1.00 91.62 158 THR A O 1
ATOM 1253 N N . ASP A 1 159 ? 4.135 -2.079 -13.884 1.00 89.56 159 ASP A N 1
ATOM 1254 C CA . ASP A 1 159 ? 2.889 -2.266 -13.130 1.00 89.56 159 ASP A CA 1
ATOM 1255 C C . ASP A 1 159 ? 3.115 -2.187 -11.611 1.00 89.56 159 ASP A C 1
ATOM 1257 O O . ASP A 1 159 ? 2.257 -1.705 -10.877 1.00 89.56 159 ASP A O 1
ATOM 1261 N N . THR A 1 160 ? 4.293 -2.598 -11.129 1.00 91.00 160 THR A N 1
ATOM 1262 C CA . THR A 1 160 ? 4.672 -2.502 -9.711 1.00 91.00 160 THR A CA 1
ATOM 1263 C C . THR A 1 160 ? 4.854 -1.059 -9.246 1.00 91.00 160 THR A C 1
ATOM 1265 O O . THR A 1 160 ? 4.404 -0.715 -8.155 1.00 91.00 160 THR A O 1
ATOM 1268 N N . VAL A 1 161 ? 5.464 -0.198 -10.068 1.00 93.38 161 VAL A N 1
ATOM 1269 C CA . VAL A 1 161 ? 5.596 1.237 -9.771 1.00 93.38 161 VAL A CA 1
ATOM 1270 C C . VAL A 1 161 ? 4.225 1.904 -9.799 1.00 93.38 161 VAL A C 1
ATOM 1272 O O . VAL A 1 161 ? 3.904 2.673 -8.897 1.00 93.38 161 VAL A O 1
ATOM 1275 N N . LEU A 1 162 ? 3.381 1.563 -10.776 1.00 93.00 162 LEU A N 1
ATOM 1276 C CA . LEU A 1 162 ? 2.015 2.077 -10.843 1.00 93.00 162 LEU A CA 1
ATOM 1277 C C . LEU A 1 162 ? 1.186 1.649 -9.620 1.00 93.00 162 LEU A C 1
ATOM 1279 O O . LEU A 1 162 ? 0.522 2.481 -9.005 1.00 93.00 162 LEU A O 1
ATOM 1283 N N . ALA A 1 163 ? 1.260 0.375 -9.226 1.00 92.69 163 ALA A N 1
ATOM 1284 C CA . ALA A 1 163 ? 0.598 -0.139 -8.029 1.00 92.69 163 ALA A CA 1
ATOM 1285 C C . ALA A 1 163 ? 1.100 0.544 -6.749 1.00 92.69 163 ALA A C 1
ATOM 1287 O O . ALA A 1 163 ? 0.291 0.883 -5.885 1.00 92.69 163 ALA A O 1
ATOM 1288 N N . ALA A 1 164 ? 2.408 0.801 -6.645 1.00 94.88 164 ALA A N 1
ATOM 1289 C CA . ALA A 1 164 ? 2.987 1.542 -5.529 1.00 94.88 164 ALA A CA 1
ATOM 1290 C C . ALA A 1 164 ? 2.438 2.977 -5.464 1.00 94.88 164 ALA A C 1
ATOM 1292 O O . ALA A 1 164 ? 1.957 3.393 -4.413 1.00 94.88 164 ALA A O 1
ATOM 1293 N N . ILE A 1 165 ? 2.416 3.697 -6.592 1.00 95.38 165 ILE A N 1
ATOM 1294 C CA . ILE A 1 165 ? 1.844 5.051 -6.684 1.00 95.38 165 ILE A CA 1
ATOM 1295 C C . ILE A 1 165 ? 0.373 5.053 -6.256 1.00 95.38 165 ILE A C 1
ATOM 1297 O O . ILE A 1 165 ? -0.026 5.898 -5.457 1.00 95.38 165 ILE A O 1
ATOM 1301 N N . MET A 1 166 ? -0.426 4.092 -6.731 1.00 94.12 166 MET A N 1
ATOM 1302 C CA . MET A 1 166 ? -1.829 3.970 -6.323 1.00 94.12 166 MET A CA 1
ATOM 1303 C C . MET A 1 166 ? -1.964 3.732 -4.815 1.00 94.12 166 MET A C 1
ATOM 1305 O O . MET A 1 166 ? -2.778 4.388 -4.170 1.00 94.12 166 MET A O 1
ATOM 1309 N N . CYS A 1 167 ? -1.150 2.848 -4.230 1.00 94.81 167 CYS A N 1
ATOM 1310 C CA . CYS A 1 167 ? -1.169 2.613 -2.785 1.00 94.81 167 CYS A CA 1
ATOM 1311 C C . CYS A 1 167 ? -0.833 3.887 -1.997 1.00 94.81 167 CYS A C 1
ATOM 1313 O O . CYS A 1 167 ? -1.506 4.195 -1.013 1.00 94.81 167 CYS A O 1
ATOM 1315 N N . LEU A 1 168 ? 0.172 4.649 -2.438 1.00 96.12 168 LEU A N 1
ATOM 1316 C CA . LEU A 1 168 ? 0.570 5.900 -1.790 1.00 96.12 168 LEU A CA 1
ATOM 1317 C C . LEU A 1 168 ? -0.518 6.970 -1.908 1.00 96.12 168 LEU A C 1
ATOM 1319 O O . LEU A 1 168 ? -0.905 7.532 -0.888 1.00 96.12 168 LEU A O 1
ATOM 1323 N N . GLY A 1 169 ? -1.096 7.173 -3.095 1.00 95.38 169 GLY A N 1
ATOM 1324 C CA . GLY A 1 169 ? -2.199 8.123 -3.278 1.00 95.38 169 GLY A CA 1
ATOM 1325 C C . GLY A 1 169 ? -3.427 7.777 -2.428 1.00 95.38 169 GLY A C 1
ATOM 1326 O O . GLY A 1 169 ? -4.024 8.642 -1.795 1.00 95.38 169 GLY A O 1
ATOM 1327 N N . MET A 1 170 ? -3.766 6.490 -2.315 1.00 93.25 170 MET A N 1
ATOM 1328 C CA . MET A 1 170 ? -4.854 6.041 -1.437 1.00 93.25 170 MET A CA 1
ATOM 1329 C C . MET A 1 170 ? -4.533 6.211 0.054 1.00 93.25 170 MET A C 1
ATOM 1331 O O . MET A 1 170 ? -5.447 6.347 0.871 1.00 93.25 170 MET A O 1
ATOM 1335 N N . SER A 1 171 ? -3.250 6.219 0.422 1.00 93.88 171 SER A N 1
ATOM 1336 C CA . SER A 1 171 ? -2.823 6.454 1.803 1.00 93.88 171 SER A CA 1
ATOM 1337 C C . SER A 1 171 ? -3.084 7.901 2.227 1.00 93.88 171 SER A C 1
ATOM 1339 O O . SER A 1 171 ? -3.530 8.123 3.349 1.00 93.88 171 SER A O 1
ATOM 1341 N N . GLU A 1 172 ? -2.894 8.868 1.324 1.00 92.88 172 GLU A N 1
ATOM 1342 C CA . GLU A 1 172 ? -3.231 10.281 1.565 1.00 92.88 172 GLU A CA 1
ATOM 1343 C C . GLU A 1 172 ? -4.736 10.467 1.785 1.00 92.88 172 GLU A C 1
ATOM 1345 O O . GLU A 1 172 ? -5.158 11.094 2.754 1.00 92.88 172 GLU A O 1
ATOM 1350 N N . VAL A 1 173 ? -5.565 9.828 0.950 1.00 89.94 173 VAL A N 1
ATOM 1351 C CA . VAL A 1 173 ? -7.032 9.839 1.116 1.00 89.94 173 VAL A CA 1
ATOM 1352 C C . VAL A 1 173 ? -7.453 9.221 2.455 1.00 89.94 173 VAL A C 1
ATOM 1354 O O . VAL A 1 173 ? -8.449 9.631 3.047 1.00 89.94 173 VAL A O 1
ATOM 1357 N N . SER A 1 174 ? -6.680 8.256 2.957 1.00 85.62 174 SER A N 1
ATOM 1358 C CA . SER A 1 174 ? -6.945 7.566 4.225 1.00 85.62 174 SER A CA 1
ATOM 1359 C C . SER A 1 174 ? -6.497 8.349 5.471 1.00 85.62 174 SER A C 1
ATOM 1361 O O . SER A 1 174 ? -6.682 7.857 6.587 1.00 85.62 174 SER A O 1
ATOM 1363 N N . GLY A 1 175 ? -5.951 9.562 5.314 1.00 75.56 175 GLY A N 1
ATOM 1364 C CA . GLY A 1 175 ? -5.646 10.471 6.424 1.00 75.56 175 GLY A CA 1
ATOM 1365 C C . GLY A 1 175 ? -4.221 10.378 6.977 1.00 75.56 175 GLY A C 1
ATOM 1366 O O . GLY A 1 175 ? -4.035 10.530 8.195 1.00 75.56 175 GLY A O 1
ATOM 1367 N N . ILE A 1 176 ? -3.247 10.112 6.093 1.00 71.44 176 ILE A N 1
ATOM 1368 C CA . ILE A 1 176 ? -1.849 10.539 6.300 1.00 71.44 176 ILE A CA 1
ATOM 1369 C C . ILE A 1 176 ? -1.780 12.066 6.341 1.00 71.44 176 ILE A C 1
ATOM 1371 O O . ILE A 1 176 ? -2.497 12.712 5.549 1.00 71.44 176 ILE A O 1
#

Sequence (176 aa):
MVGVPGRSKACHNCRARKLKTDIQTNLPWPPPAADPGTSRRWTYYVAAPEDDSAPLLKSPDLRVHEQGQLIARFIENFCPELDRSLNECERRHHCWAYVLPYIHGTVDLLDRSILTLSAAFLGTVVGDERLRKRSMVMYGQAISDLTKVMSAANFYPTDTVLAAIMCLGMSEVSGI

Organism: NCBI:txid1926264